Protein AF-A0A6J1RA19-F1 (afdb_monomer)

Secondary structure (DSSP, 8-state):
----S-HHHHHHHHHTTGGGGHHHHHHT-S--B--S-----GGGTTS-HHHHHHHTHHHHHHHTT---B-----SHHHHHHHHHTT--------GGG-B-TTS-BSS--

Organism: NCBI:txid300111

Solvent-accessible surface area (backbone atoms only — not comparable to full-atom values): 7008 Å² total; per-residue (Å²): 132,90,82,68,96,41,70,69,57,43,52,48,63,58,53,50,63,52,68,38,54,58,54,34,75,76,69,72,43,96,60,60,51,68,66,88,84,87,88,71,61,79,93,56,59,91,74,53,52,68,23,52,62,55,45,48,44,76,57,53,26,60,76,71,75,26,90,41,72,47,63,72,63,89,44,72,70,50,40,54,23,37,50,74,47,69,54,79,89,86,78,88,80,60,52,83,76,41,49,48,100,85,68,48,56,76,57,77,128

Mean predicted aligned error: 3.33 Å

Foldseek 3Di:
DDDDPDPLVVLCVVPFVVVFVVCCVVVVDPDAAEDDDQDDDPVPPPVLVSLVVVLCCVVVCVVVVHPHYTGRQPDPVNVVSCVSNVDDCPDDDDQQNQADPVSHGSDDD

InterPro domains:
  IPR016181 Acyl-CoA N-acyltransferase [SSF55729] (30-92)

Nearest PDB structures (foldseek):
  6v3t-assembly3_C  TM=8.420E-01  e=3.428E-03  Tribolium castaneum
  7ciu-assembly1_A  TM=8.653E-01  e=4.126E-02  Drosophila melanogaster
  7ciu-assembly2_B  TM=8.575E-01  e=5.362E-02  Drosophila melanogaster
  5gi5-assembly1_A  TM=7.282E-01  e=1.341E-01  Drosophila melanogaster
  5gi6-assembly1_A  TM=7.141E-01  e=1.256E-01  Drosophila melanogaster

Structure (mmCIF, N/CA/C/O backbone):
data_AF-A0A6J1RA19-F1
#
_entry.id   AF-A0A6J1RA19-F1
#
loop_
_atom_site.group_PDB
_atom_site.id
_atom_site.type_symbol
_atom_site.label_atom_id
_atom_site.label_alt_id
_atom_site.label_comp_id
_atom_site.label_asym_id
_atom_site.label_entity_id
_atom_site.label_seq_id
_atom_site.pdbx_PDB_ins_code
_atom_site.Cartn_x
_atom_site.Cartn_y
_atom_site.Cartn_z
_atom_site.occupancy
_atom_site.B_iso_or_equiv
_atom_site.auth_seq_id
_atom_site.auth_comp_id
_atom_site.auth_asym_id
_atom_site.auth_atom_id
_atom_site.pdbx_PDB_model_num
ATOM 1 N N . LEU A 1 1 ? 16.762 9.636 9.392 1.00 58.31 1 LEU A N 1
ATOM 2 C CA . LEU A 1 1 ? 16.502 9.374 7.957 1.00 58.31 1 LEU A CA 1
ATOM 3 C C . LEU A 1 1 ? 16.898 7.937 7.655 1.00 58.31 1 LEU A C 1
ATOM 5 O O . LEU A 1 1 ? 17.986 7.543 8.052 1.00 58.31 1 LEU A O 1
ATOM 9 N N . LEU A 1 2 ? 16.021 7.152 7.025 1.00 71.19 2 LEU A N 1
ATOM 10 C CA . LEU A 1 2 ? 16.355 5.796 6.578 1.00 71.19 2 LEU A CA 1
ATOM 11 C C . LEU A 1 2 ? 17.425 5.884 5.481 1.00 71.19 2 LEU A C 1
ATOM 13 O O . LEU A 1 2 ? 17.225 6.566 4.478 1.00 71.19 2 LEU A O 1
ATOM 17 N N . GLN A 1 3 ? 18.564 5.222 5.679 1.00 86.75 3 GLN A N 1
ATOM 18 C CA . GLN A 1 3 ? 19.630 5.157 4.681 1.00 86.75 3 GLN A CA 1
ATOM 19 C C . GLN A 1 3 ? 19.469 3.876 3.856 1.00 86.75 3 GLN A C 1
ATOM 21 O O . GLN A 1 3 ? 19.768 2.776 4.323 1.00 86.75 3 GLN A O 1
ATOM 26 N N . TYR A 1 4 ? 18.978 4.009 2.624 1.00 89.25 4 TYR A N 1
ATOM 27 C CA . TYR A 1 4 ? 18.853 2.885 1.698 1.00 89.25 4 TYR A CA 1
ATOM 28 C C . TYR A 1 4 ? 20.207 2.552 1.064 1.00 89.25 4 TYR A C 1
ATOM 30 O O . TYR A 1 4 ? 20.910 3.436 0.582 1.00 89.25 4 TYR A O 1
ATOM 38 N N . LYS A 1 5 ? 20.556 1.261 1.016 1.00 93.19 5 LYS A N 1
ATOM 39 C CA . LYS A 1 5 ? 21.769 0.773 0.329 1.00 93.19 5 LYS A CA 1
ATOM 40 C C . LYS A 1 5 ? 21.602 0.652 -1.191 1.00 93.19 5 LYS A C 1
ATOM 42 O O . LYS A 1 5 ? 22.588 0.541 -1.906 1.00 93.19 5 LYS A O 1
ATOM 47 N N . SER A 1 6 ? 20.361 0.619 -1.675 1.00 94.75 6 SER A N 1
ATOM 48 C CA . SER A 1 6 ? 20.025 0.435 -3.087 1.00 94.75 6 SER A CA 1
ATOM 49 C C . SER A 1 6 ? 19.228 1.626 -3.590 1.00 94.75 6 SER A C 1
ATOM 51 O O . SER A 1 6 ? 18.172 1.934 -3.035 1.00 94.75 6 SER A O 1
ATOM 53 N N . GLU A 1 7 ? 19.701 2.239 -4.675 1.00 92.19 7 GLU A N 1
ATOM 54 C CA . GLU A 1 7 ? 18.998 3.340 -5.339 1.00 92.19 7 GLU A CA 1
ATOM 55 C C . GLU A 1 7 ? 17.615 2.896 -5.835 1.00 92.19 7 GLU A C 1
ATOM 57 O O . GLU A 1 7 ? 16.636 3.611 -5.662 1.00 92.19 7 GLU A O 1
ATOM 62 N N . LYS A 1 8 ? 17.488 1.661 -6.344 1.00 91.75 8 LYS A N 1
ATOM 63 C CA . LYS A 1 8 ? 16.188 1.100 -6.754 1.00 91.75 8 LYS A CA 1
ATOM 64 C C . LYS A 1 8 ? 15.214 0.994 -5.581 1.00 91.75 8 LYS A C 1
ATOM 66 O O . LYS A 1 8 ? 14.034 1.304 -5.724 1.00 91.75 8 LYS A O 1
ATOM 71 N N . CYS A 1 9 ? 15.707 0.558 -4.421 1.00 92.88 9 CYS A N 1
ATOM 72 C CA . CYS A 1 9 ? 14.893 0.472 -3.211 1.00 92.88 9 CYS A CA 1
ATOM 73 C C . CYS A 1 9 ? 14.448 1.870 -2.774 1.00 92.88 9 CYS A C 1
ATOM 75 O O . CYS A 1 9 ? 13.257 2.095 -2.588 1.00 92.88 9 CYS A O 1
ATOM 77 N N . LYS A 1 10 ? 15.378 2.828 -2.723 1.00 94.06 10 LYS A N 1
ATOM 78 C CA . LYS A 1 10 ? 15.072 4.226 -2.416 1.00 94.06 10 LYS A CA 1
ATOM 79 C C . LYS A 1 10 ? 13.978 4.782 -3.335 1.00 94.06 10 LYS A C 1
ATOM 81 O O . LYS A 1 10 ? 12.939 5.194 -2.842 1.00 94.06 10 LYS A O 1
ATOM 86 N N . ILE A 1 11 ? 14.151 4.675 -4.654 1.00 94.25 11 ILE A N 1
ATOM 87 C CA . ILE A 1 11 ? 13.165 5.119 -5.654 1.00 94.25 11 ILE A CA 1
ATOM 88 C C . ILE A 1 11 ? 11.797 4.463 -5.424 1.00 94.25 11 ILE A C 1
ATOM 90 O O . ILE A 1 11 ? 10.769 5.135 -5.445 1.00 94.25 11 ILE A O 1
ATOM 94 N N . THR A 1 12 ? 11.769 3.153 -5.163 1.00 93.56 12 THR A N 1
ATOM 95 C CA . THR A 1 12 ? 10.517 2.424 -4.906 1.00 93.56 12 THR A CA 1
ATOM 96 C C . THR A 1 12 ? 9.787 2.977 -3.683 1.00 93.56 12 THR A C 1
ATOM 98 O O . THR A 1 12 ? 8.581 3.214 -3.737 1.00 93.56 12 THR A O 1
ATOM 101 N N . PHE A 1 13 ? 10.515 3.210 -2.590 1.00 92.12 13 PHE A N 1
ATOM 102 C CA . PHE A 1 13 ? 9.964 3.728 -1.337 1.00 92.12 13 PHE A CA 1
ATOM 103 C C . PHE A 1 13 ? 9.690 5.239 -1.352 1.00 92.12 13 PHE A C 1
ATOM 105 O O . PHE A 1 13 ? 8.893 5.710 -0.542 1.00 92.12 13 PHE A O 1
ATOM 112 N N . ASP A 1 14 ? 10.279 5.983 -2.285 1.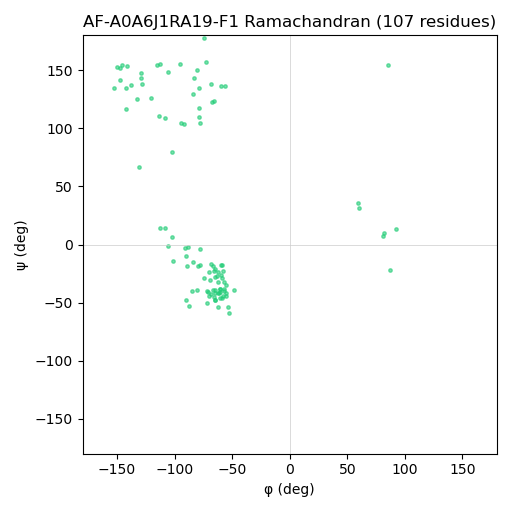00 92.94 14 ASP A N 1
ATOM 113 C CA . ASP A 1 14 ? 9.959 7.391 -2.515 1.00 92.94 14 ASP A CA 1
ATOM 114 C C . ASP A 1 14 ? 8.677 7.534 -3.352 1.00 92.94 14 ASP A C 1
ATOM 116 O O . ASP A 1 14 ? 7.847 8.399 -3.072 1.00 92.94 14 ASP A O 1
ATOM 120 N N . ILE A 1 15 ? 8.466 6.671 -4.353 1.00 93.81 15 ILE A N 1
ATOM 121 C CA . ILE A 1 15 ? 7.335 6.775 -5.290 1.00 93.81 15 ILE A CA 1
ATOM 122 C C . ILE A 1 15 ? 6.077 6.063 -4.775 1.00 93.81 15 ILE A C 1
ATOM 124 O O . ILE A 1 15 ? 5.001 6.655 -4.749 1.00 93.81 15 ILE A O 1
ATOM 128 N N . ILE A 1 16 ? 6.171 4.788 -4.389 1.00 93.44 16 ILE A N 1
ATOM 129 C CA . ILE A 1 16 ? 4.973 3.966 -4.138 1.00 93.44 16 ILE A CA 1
ATOM 130 C C . ILE A 1 16 ? 4.250 4.378 -2.839 1.00 93.44 16 ILE A C 1
ATOM 132 O O . ILE A 1 16 ? 3.050 4.646 -2.891 1.00 93.44 16 ILE A O 1
ATOM 136 N N . PRO A 1 17 ? 4.929 4.507 -1.681 1.00 91.81 17 PRO A N 1
ATOM 137 C CA . PRO A 1 17 ? 4.292 4.952 -0.441 1.00 91.81 17 PRO A CA 1
ATOM 138 C C . PRO A 1 17 ? 3.896 6.434 -0.444 1.00 91.81 17 PRO A C 1
ATOM 140 O O . PRO A 1 17 ? 3.033 6.839 0.329 1.00 91.81 17 PRO A O 1
ATOM 143 N N . SER A 1 18 ? 4.522 7.289 -1.262 1.00 92.00 18 SER A N 1
ATOM 144 C CA . SER A 1 18 ? 4.124 8.703 -1.306 1.00 92.00 18 SER A CA 1
ATOM 145 C C . SER A 1 18 ? 2.740 8.885 -1.925 1.00 92.00 18 SER A C 1
ATOM 147 O O . SER A 1 18 ? 1.995 9.751 -1.468 1.00 92.00 18 SER A O 1
ATOM 149 N N . ALA A 1 19 ? 2.347 8.014 -2.862 1.00 91.44 19 ALA A N 1
ATOM 150 C CA . ALA A 1 19 ? 1.024 8.027 -3.482 1.00 91.44 19 ALA A CA 1
ATOM 151 C C . ALA A 1 19 ? -0.130 7.857 -2.475 1.00 91.44 19 ALA A C 1
ATOM 153 O O . ALA A 1 19 ? -1.230 8.348 -2.718 1.00 91.44 19 ALA A O 1
ATOM 154 N N . THR A 1 20 ? 0.102 7.209 -1.327 1.00 94.62 20 THR A N 1
ATOM 155 C CA . THR A 1 20 ? -0.946 6.989 -0.316 1.00 94.62 20 THR A CA 1
ATOM 156 C C . THR A 1 20 ? -1.134 8.170 0.631 1.00 94.62 20 THR A C 1
ATOM 158 O O . THR A 1 20 ? -2.163 8.241 1.296 1.00 94.62 20 THR A O 1
ATOM 161 N N . LYS A 1 21 ? -0.192 9.125 0.687 1.00 93.69 21 LYS A N 1
ATOM 162 C CA . LYS A 1 21 ? -0.235 10.264 1.625 1.00 93.69 21 LYS A CA 1
ATOM 163 C C . LYS A 1 21 ? -1.406 11.220 1.389 1.00 93.69 21 LYS A C 1
ATOM 165 O O . LYS A 1 21 ? -1.813 11.898 2.324 1.00 93.69 21 LYS A O 1
ATOM 170 N N . ALA A 1 22 ? -1.993 11.234 0.194 1.00 91.44 22 ALA A N 1
ATOM 171 C CA . ALA A 1 22 ? -3.179 12.043 -0.100 1.00 91.44 22 ALA A CA 1
ATOM 172 C C . ALA A 1 22 ? -4.397 11.705 0.790 1.00 91.44 22 ALA A C 1
ATOM 174 O O . ALA A 1 22 ? -5.316 12.510 0.927 1.00 91.44 22 ALA A O 1
ATOM 175 N N . VAL A 1 23 ? -4.383 10.536 1.444 1.00 94.75 23 VAL A N 1
ATOM 176 C CA . VAL A 1 23 ? -5.374 10.127 2.450 1.00 94.75 23 VAL A CA 1
ATOM 177 C C . VAL A 1 23 ? -5.477 11.111 3.624 1.00 94.75 23 VAL A C 1
ATOM 179 O O . VAL A 1 23 ? -6.569 11.287 4.158 1.00 94.75 23 VAL A O 1
ATOM 182 N N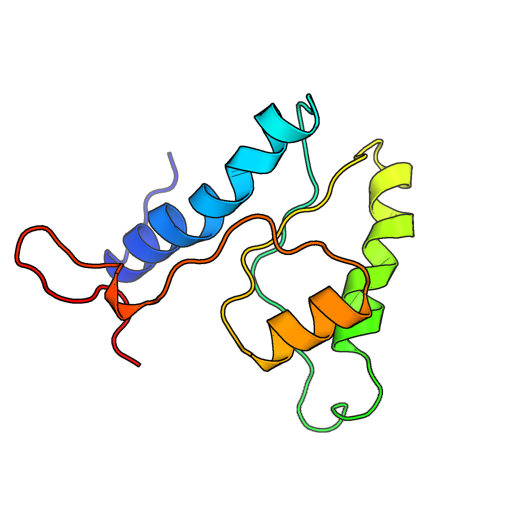 . TYR A 1 24 ? -4.371 11.772 4.000 1.00 96.06 24 TYR A N 1
ATOM 183 C CA . TYR A 1 24 ? -4.344 12.745 5.093 1.00 96.06 24 TYR A CA 1
ATOM 184 C C . TYR A 1 24 ? -5.263 13.930 4.794 1.00 96.06 24 TYR A C 1
ATOM 186 O O . TYR A 1 24 ? -6.162 14.229 5.573 1.00 96.06 24 TYR A O 1
ATOM 194 N N . GLU A 1 25 ? -5.080 14.561 3.633 1.00 95.31 25 GLU A N 1
ATOM 195 C CA . GL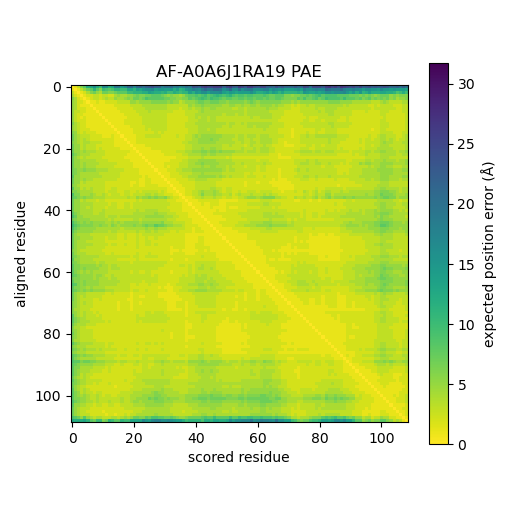U A 1 25 ? -5.879 15.714 3.209 1.00 95.31 25 GLU A CA 1
ATOM 196 C C . GLU A 1 25 ? -7.325 15.318 2.905 1.00 95.31 25 GLU A C 1
ATOM 198 O O . GLU A 1 25 ? -8.251 16.011 3.318 1.00 95.31 25 GLU A O 1
ATOM 203 N N . ARG A 1 26 ? -7.537 14.181 2.226 1.00 92.06 26 ARG A N 1
ATOM 204 C CA . ARG A 1 26 ? -8.883 13.751 1.824 1.00 92.06 26 ARG A CA 1
ATOM 205 C C . ARG A 1 26 ? -9.807 13.485 3.008 1.00 92.06 26 ARG A C 1
ATOM 207 O O . ARG A 1 26 ? -10.979 13.843 2.941 1.00 92.06 26 ARG A O 1
ATOM 214 N N . TYR A 1 27 ? -9.298 12.837 4.052 1.00 94.38 27 TYR A N 1
ATOM 215 C CA . TYR A 1 27 ? -10.112 12.438 5.201 1.00 94.38 27 TYR A CA 1
ATOM 216 C C . TYR A 1 27 ? -9.876 13.287 6.451 1.00 94.38 27 TYR A C 1
ATOM 218 O O . TYR A 1 27 ? -10.521 13.043 7.467 1.00 94.38 27 TYR A O 1
ATOM 226 N N . GLY A 1 28 ? -8.968 14.267 6.401 1.00 96.19 28 GLY A N 1
ATOM 227 C CA . GLY A 1 28 ? -8.624 15.090 7.562 1.00 96.19 28 GLY A CA 1
ATOM 228 C C . GLY A 1 28 ? -8.072 14.269 8.730 1.00 96.19 28 GLY A C 1
ATOM 229 O O . GLY A 1 28 ? -8.319 14.602 9.886 1.00 96.19 28 GLY A O 1
ATOM 230 N N . VAL A 1 29 ? -7.377 13.168 8.434 1.00 96.38 29 VAL A N 1
ATOM 231 C CA . VAL A 1 29 ? -6.777 12.283 9.442 1.00 96.38 29 VAL A CA 1
ATOM 232 C C . VAL A 1 29 ? -5.314 12.649 9.668 1.00 96.38 29 VAL A C 1
ATOM 234 O O . VAL A 1 29 ? -4.658 13.189 8.784 1.00 96.38 29 VAL A O 1
ATOM 237 N N . ASP A 1 30 ? -4.781 12.317 10.838 1.00 96.25 30 ASP A N 1
ATOM 238 C CA . ASP A 1 30 ? -3.367 12.490 11.202 1.00 96.25 30 ASP A CA 1
ATOM 239 C C . ASP A 1 30 ? -2.563 11.179 11.107 1.00 96.25 30 ASP A C 1
ATOM 241 O O . ASP A 1 30 ? -1.330 11.179 11.073 1.00 96.25 30 ASP A O 1
ATOM 245 N N . LYS A 1 31 ? -3.261 10.043 11.005 1.00 95.44 31 LYS A N 1
ATOM 246 C CA . LYS A 1 31 ? -2.709 8.700 10.811 1.00 95.44 31 LYS A CA 1
ATOM 247 C C . LYS A 1 31 ? -3.660 7.835 9.986 1.00 95.44 31 LYS A C 1
ATOM 249 O O . LYS A 1 31 ? -4.875 7.998 10.023 1.00 95.44 31 LYS A O 1
ATOM 254 N N . TYR A 1 32 ? -3.097 6.870 9.270 1.00 96.69 32 TYR A N 1
ATOM 255 C CA . TYR A 1 32 ? -3.851 5.872 8.518 1.00 96.69 32 TYR A CA 1
ATOM 256 C C . TYR A 1 32 ? -3.104 4.539 8.528 1.00 96.69 32 TYR A C 1
ATOM 258 O O . TYR A 1 32 ? -1.880 4.495 8.671 1.00 96.69 32 TYR A O 1
ATOM 266 N N . LEU A 1 33 ? -3.837 3.441 8.370 1.00 96.44 33 LEU A N 1
ATOM 267 C CA . LEU A 1 33 ? -3.259 2.111 8.271 1.00 96.44 33 LEU A CA 1
ATOM 268 C C . LEU A 1 33 ? -2.714 1.898 6.856 1.00 96.44 33 LEU A C 1
ATOM 270 O O . LEU A 1 33 ? -3.469 1.886 5.878 1.00 96.44 33 LEU A O 1
ATOM 274 N N . TYR A 1 34 ? -1.406 1.695 6.769 1.00 94.50 34 TYR A N 1
ATOM 275 C CA . TYR A 1 34 ? -0.669 1.424 5.540 1.00 94.50 34 TYR A CA 1
ATOM 276 C C . TYR A 1 34 ? -0.071 0.013 5.574 1.00 94.50 34 TYR A C 1
ATOM 278 O O . TYR A 1 34 ? 0.201 -0.526 6.646 1.00 94.50 34 TYR A O 1
ATOM 286 N N . ALA A 1 35 ? 0.162 -0.580 4.404 1.00 93.19 35 ALA A N 1
ATOM 287 C CA . ALA A 1 35 ? 0.879 -1.843 4.287 1.00 93.19 35 ALA A CA 1
ATOM 288 C C . ALA A 1 35 ? 1.805 -1.849 3.074 1.00 93.19 35 ALA A C 1
ATOM 290 O O . ALA A 1 35 ? 1.545 -1.188 2.069 1.00 93.19 35 ALA A O 1
ATOM 291 N N . ILE A 1 36 ? 2.856 -2.661 3.163 1.00 91.50 36 ILE A N 1
ATOM 292 C CA . ILE A 1 36 ? 3.780 -2.933 2.066 1.00 91.50 36 ILE A CA 1
ATOM 293 C C . ILE A 1 36 ? 3.619 -4.396 1.683 1.00 91.50 36 ILE A C 1
ATOM 295 O O . ILE A 1 36 ? 4.010 -5.288 2.432 1.00 91.50 36 ILE A O 1
ATOM 2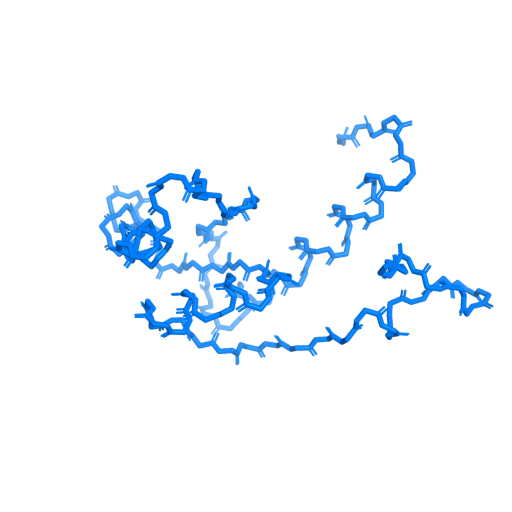99 N N . GLY A 1 37 ? 3.051 -4.621 0.502 1.00 91.31 37 GLY A N 1
ATOM 300 C CA . GLY A 1 37 ? 2.798 -5.956 -0.020 1.00 91.31 37 GLY A CA 1
ATOM 301 C C . GLY A 1 37 ? 1.481 -6.572 0.455 1.00 91.31 37 GLY A C 1
ATOM 302 O O . GLY A 1 37 ? 0.923 -6.242 1.500 1.00 91.31 37 GLY A O 1
ATOM 303 N N . LEU A 1 38 ? 0.990 -7.489 -0.372 1.00 95.56 38 LEU A N 1
ATOM 304 C CA . LEU A 1 38 ? -0.114 -8.397 -0.096 1.00 95.56 38 LEU A CA 1
ATOM 305 C C . LEU A 1 38 ? 0.275 -9.719 -0.747 1.00 95.56 38 LEU A C 1
ATOM 307 O O . LEU A 1 38 ? 0.454 -9.773 -1.964 1.00 95.56 38 LEU A O 1
ATOM 311 N N . SER A 1 39 ? 0.451 -10.757 0.060 1.00 95.19 39 SER A N 1
ATOM 312 C CA . SER A 1 39 ? 0.917 -12.054 -0.415 1.00 95.19 39 SER A CA 1
ATOM 313 C C . SER A 1 39 ? -0.018 -13.150 0.058 1.00 95.19 39 SER A C 1
ATOM 315 O O . SER A 1 39 ? -0.464 -13.148 1.203 1.00 95.19 39 SER A O 1
ATOM 317 N N . VAL A 1 40 ? -0.300 -14.077 -0.848 1.00 96.25 40 VAL A N 1
ATOM 318 C CA . VAL A 1 40 ? -0.994 -15.329 -0.573 1.00 96.25 40 VAL A CA 1
ATOM 319 C C . VAL A 1 40 ? -0.176 -16.415 -1.244 1.00 96.25 40 VAL A C 1
ATOM 321 O O . VAL A 1 40 ? 0.126 -16.325 -2.445 1.00 96.25 40 VAL A O 1
ATOM 324 N N . ASP A 1 41 ? 0.195 -17.407 -0.447 1.00 96.69 41 ASP A N 1
ATOM 325 C CA . ASP A 1 41 ? 0.905 -18.582 -0.923 1.00 96.69 41 ASP A CA 1
ATOM 326 C C . ASP A 1 41 ? 0.098 -19.261 -2.056 1.00 96.69 41 ASP A C 1
ATOM 328 O O . ASP A 1 41 ? -1.135 -19.320 -1.969 1.00 96.69 41 ASP A O 1
ATOM 332 N N . PRO A 1 42 ? 0.749 -19.683 -3.162 1.00 96.19 42 PRO A N 1
ATOM 333 C CA . PRO A 1 42 ? 0.078 -20.296 -4.304 1.00 96.19 42 PRO A CA 1
ATOM 334 C C . PRO A 1 42 ? -0.910 -21.411 -3.959 1.00 96.19 42 PRO A C 1
ATOM 336 O O . PRO A 1 42 ? -1.987 -21.429 -4.559 1.00 96.19 42 PRO A O 1
ATOM 3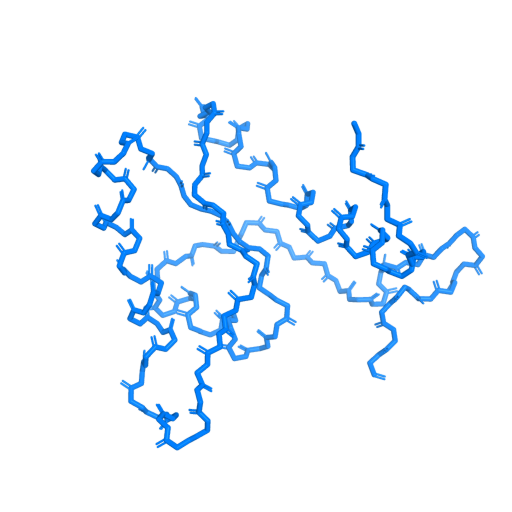39 N N . ASP A 1 43 ? -0.592 -22.258 -2.978 1.00 98.00 43 ASP A N 1
ATOM 340 C CA . ASP A 1 43 ? -1.415 -23.410 -2.585 1.00 98.00 43 ASP A CA 1
ATOM 341 C C . ASP A 1 43 ? -2.742 -22.986 -1.934 1.00 98.00 43 ASP A C 1
ATOM 343 O O . ASP A 1 43 ? -3.702 -23.754 -1.870 1.00 98.00 43 ASP A O 1
ATOM 347 N N . TYR A 1 44 ? -2.827 -21.725 -1.502 1.00 96.69 44 TYR A N 1
ATOM 348 C CA . TYR A 1 44 ? -3.999 -21.136 -0.857 1.00 96.69 44 TYR A CA 1
ATOM 349 C C . TYR A 1 44 ? -4.674 -20.050 -1.709 1.00 96.69 44 TYR A C 1
ATOM 351 O O . TYR A 1 44 ? -5.511 -19.276 -1.226 1.00 96.69 44 TYR A O 1
ATOM 359 N N . ARG A 1 45 ? -4.337 -19.957 -2.998 1.00 92.69 45 ARG A N 1
ATOM 360 C CA . ARG A 1 45 ? -5.063 -19.085 -3.931 1.00 92.69 45 ARG A CA 1
ATOM 361 C C . ARG A 1 45 ? -6.441 -19.672 -4.244 1.00 92.69 45 ARG A C 1
ATOM 363 O O . ARG A 1 45 ? -6.689 -20.858 -4.091 1.00 92.69 45 ARG A O 1
ATOM 370 N N . GLY A 1 46 ? -7.369 -18.815 -4.667 1.00 92.88 46 GLY A N 1
ATOM 371 C CA . GLY A 1 46 ? -8.756 -19.208 -4.955 1.00 92.88 46 GLY A CA 1
ATOM 372 C C . GLY A 1 46 ? -9.693 -19.177 -3.742 1.00 92.88 46 GLY A C 1
ATOM 373 O O . GLY A 1 46 ? -10.884 -18.956 -3.923 1.00 92.88 46 GLY A O 1
ATOM 374 N N . TYR A 1 47 ? -9.170 -19.245 -2.513 1.00 96.50 47 TYR A N 1
ATOM 375 C CA . TYR A 1 47 ? -9.980 -19.153 -1.286 1.00 96.50 47 TYR A CA 1
ATOM 376 C C . TYR A 1 47 ? -10.420 -17.730 -0.907 1.00 96.50 47 TYR A C 1
ATOM 378 O O . TYR A 1 47 ? -11.136 -17.546 0.068 1.00 96.50 47 TYR A O 1
ATOM 386 N N . GLY A 1 48 ? -9.996 -16.700 -1.645 1.00 96.25 48 GLY A N 1
ATOM 387 C CA . GLY A 1 48 ? -10.352 -15.307 -1.339 1.00 96.25 48 GLY A CA 1
ATOM 388 C C . GLY A 1 48 ? -9.511 -14.642 -0.240 1.00 96.25 48 GLY A C 1
ATOM 389 O O . GLY A 1 48 ? -9.779 -13.491 0.098 1.00 96.25 48 GLY A O 1
ATOM 390 N N . LEU A 1 49 ? -8.443 -15.293 0.238 1.00 97.69 49 LEU A N 1
ATOM 391 C CA . LEU A 1 49 ? -7.631 -14.822 1.372 1.00 97.69 49 LEU A CA 1
ATOM 392 C C . LEU A 1 49 ? -7.063 -13.408 1.203 1.00 97.69 49 LEU A C 1
ATOM 394 O O . LEU A 1 49 ? -6.997 -12.659 2.169 1.00 97.69 49 LEU A O 1
ATOM 398 N N . GLY A 1 50 ? -6.688 -13.002 -0.015 1.00 97.31 50 GLY A N 1
ATOM 399 C CA . GLY A 1 50 ? -6.181 -11.646 -0.260 1.00 97.31 50 GLY A CA 1
ATOM 400 C C . GLY A 1 50 ? -7.205 -10.559 0.087 1.00 97.31 50 GLY A C 1
ATOM 401 O O . GLY A 1 50 ? -6.847 -9.536 0.662 1.00 97.31 50 GLY A O 1
ATOM 402 N N . LYS A 1 51 ? -8.487 -10.803 -0.207 1.00 98.25 51 LYS A N 1
ATOM 403 C CA . LYS A 1 51 ? -9.599 -9.925 0.178 1.00 98.25 51 LYS A CA 1
ATOM 404 C C . LYS A 1 51 ? -9.832 -9.982 1.686 1.00 98.25 51 LYS A C 1
ATOM 406 O O . LYS A 1 51 ? -10.004 -8.939 2.307 1.00 98.25 51 LYS A O 1
ATOM 411 N N . ASP A 1 52 ? -9.822 -11.175 2.272 1.00 97.88 52 ASP A N 1
ATOM 412 C CA . ASP A 1 52 ? -10.118 -11.343 3.697 1.00 97.88 52 ASP A CA 1
ATOM 413 C C . ASP A 1 52 ? -9.042 -10.693 4.580 1.00 97.88 52 ASP A C 1
ATOM 415 O O . ASP A 1 52 ? -9.379 -9.987 5.528 1.00 97.88 52 ASP A O 1
ATOM 419 N N . ILE A 1 53 ? -7.762 -10.791 4.198 1.00 97.38 53 ILE A N 1
ATOM 420 C CA . ILE A 1 53 ? -6.653 -10.054 4.830 1.00 97.38 53 ILE A CA 1
ATOM 421 C C . ILE A 1 53 ? -6.916 -8.541 4.828 1.00 97.38 53 ILE A C 1
ATOM 423 O O . ILE A 1 53 ? -6.639 -7.859 5.815 1.00 97.38 53 ILE A O 1
ATOM 427 N N . LEU A 1 54 ? -7.445 -7.996 3.729 1.00 98.12 54 LEU A N 1
ATOM 428 C CA . LEU A 1 54 ? -7.760 -6.570 3.639 1.00 98.12 54 LEU A CA 1
ATOM 429 C C . LEU A 1 54 ? -8.974 -6.194 4.495 1.00 98.12 54 LEU A C 1
ATOM 431 O O . LEU A 1 54 ? -8.923 -5.169 5.166 1.00 98.12 54 LEU A O 1
ATOM 435 N N . LYS A 1 55 ? -10.016 -7.030 4.541 1.00 97.81 55 LYS A N 1
ATOM 436 C CA . LYS A 1 55 ? -11.210 -6.796 5.372 1.00 97.81 55 LYS A CA 1
ATOM 437 C C . LYS A 1 55 ? -10.926 -6.808 6.870 1.00 97.81 55 LYS A C 1
ATOM 439 O O . LYS A 1 55 ? -11.591 -6.110 7.625 1.00 97.81 55 LYS A O 1
ATOM 444 N N . ILE A 1 56 ? -9.906 -7.540 7.319 1.00 97.06 56 ILE A N 1
ATOM 445 C CA . ILE A 1 56 ? -9.481 -7.515 8.729 1.00 97.06 56 ILE A CA 1
ATOM 446 C C . ILE A 1 56 ? -9.113 -6.087 9.183 1.00 97.06 56 ILE A C 1
ATOM 448 O O . ILE A 1 56 ? -9.197 -5.771 10.371 1.00 97.06 56 ILE A O 1
ATOM 452 N N . ARG A 1 57 ? -8.759 -5.186 8.260 1.00 97.12 57 ARG A N 1
ATOM 453 C CA . ARG A 1 57 ? -8.457 -3.785 8.583 1.00 97.12 57 ARG A CA 1
ATOM 454 C C . ARG A 1 57 ? -9.652 -3.020 9.151 1.00 97.12 57 ARG A C 1
ATOM 456 O O . ARG A 1 57 ? -9.417 -2.133 9.966 1.00 97.12 57 ARG A O 1
ATOM 463 N N . ASP A 1 58 ? -10.882 -3.408 8.817 1.00 95.62 58 ASP A N 1
ATOM 464 C CA . ASP A 1 58 ? -12.102 -2.820 9.392 1.00 95.62 58 ASP A CA 1
ATOM 465 C C . ASP A 1 58 ? -12.235 -3.125 10.889 1.00 95.62 58 ASP A C 1
ATOM 467 O O . ASP A 1 58 ? -12.890 -2.393 11.624 1.00 95.6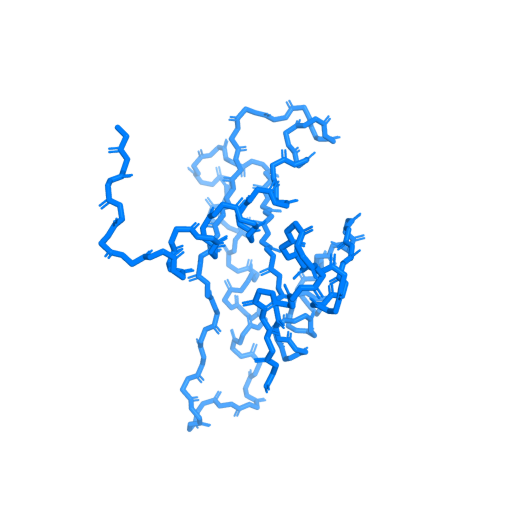2 58 ASP A O 1
ATOM 471 N N . LEU A 1 59 ? -11.576 -4.190 11.359 1.00 96.00 59 LEU A N 1
ATOM 472 C CA . LEU A 1 59 ? -11.482 -4.529 12.776 1.00 96.00 59 LEU A CA 1
ATOM 473 C C . LEU A 1 59 ? -10.249 -3.879 13.413 1.00 96.00 59 LEU A C 1
ATOM 475 O O . LEU A 1 59 ? 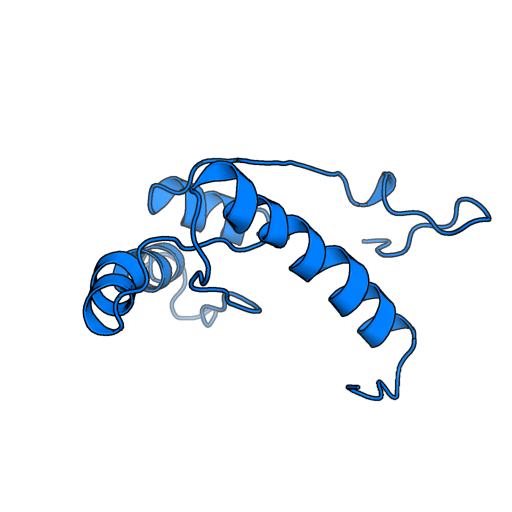-10.346 -3.259 14.470 1.00 96.00 59 LEU A O 1
ATOM 479 N N . ILE A 1 60 ? -9.079 -4.000 12.771 1.00 96.06 60 ILE A N 1
ATOM 480 C CA . ILE A 1 60 ? -7.807 -3.509 13.325 1.00 96.06 60 ILE A CA 1
ATOM 481 C C . ILE A 1 60 ? -7.791 -1.986 13.446 1.00 96.06 60 ILE A C 1
ATOM 483 O O . ILE A 1 60 ? -7.378 -1.474 14.482 1.00 96.06 60 ILE A O 1
ATOM 487 N N . GLY A 1 61 ? -8.230 -1.257 12.419 1.00 96.12 61 GLY A N 1
ATOM 488 C CA . GLY A 1 61 ? -8.199 0.206 12.413 1.00 96.12 61 GLY A CA 1
ATOM 489 C C . GLY A 1 61 ? -8.868 0.805 13.655 1.00 96.12 61 GLY A C 1
ATOM 490 O O . GLY A 1 61 ? -8.182 1.457 14.452 1.00 96.12 61 GLY A O 1
ATOM 491 N N . PRO A 1 62 ? -10.162 0.518 13.897 1.00 95.31 62 PRO A N 1
ATOM 492 C CA . PRO A 1 62 ? -10.880 1.015 15.067 1.00 95.31 62 PRO A CA 1
ATOM 493 C C . PRO A 1 62 ? -10.238 0.640 16.408 1.00 95.31 62 PRO A C 1
ATOM 495 O O . PRO A 1 62 ? -10.176 1.491 17.293 1.00 95.31 62 PRO A O 1
ATOM 498 N N . MET A 1 63 ? -9.688 -0.576 16.553 1.00 96.81 63 MET A N 1
ATOM 499 C CA . MET A 1 63 ? -9.018 -1.004 17.795 1.00 96.81 63 MET A CA 1
ATOM 500 C C . MET A 1 63 ? -7.831 -0.111 18.186 1.00 96.81 63 MET A C 1
ATOM 502 O O . MET A 1 63 ? -7.543 0.038 19.371 1.00 96.81 63 MET A O 1
ATOM 506 N N . TYR A 1 64 ? -7.165 0.515 17.212 1.00 95.75 64 TYR A N 1
ATOM 507 C CA . TYR A 1 64 ? -6.040 1.431 17.440 1.00 95.75 64 TYR A CA 1
ATOM 508 C C . TYR A 1 64 ? -6.401 2.905 17.180 1.00 95.75 64 TYR A C 1
ATOM 510 O O . TYR A 1 64 ? -5.519 3.767 17.051 1.00 95.75 64 TYR A O 1
ATOM 518 N N . GLY A 1 65 ? -7.700 3.211 17.084 1.00 96.12 65 GLY A N 1
ATOM 519 C CA . GLY A 1 65 ? -8.206 4.549 16.787 1.00 96.12 65 GLY A CA 1
ATOM 520 C C . GLY A 1 65 ? -7.712 5.083 15.441 1.00 96.12 65 GLY A C 1
ATOM 521 O O . GLY A 1 65 ? -7.370 6.257 15.345 1.00 96.12 65 GLY A O 1
ATOM 522 N N . VAL A 1 66 ? -7.574 4.216 14.436 1.00 97.44 66 VAL A N 1
ATOM 523 C CA . VAL A 1 66 ? -7.171 4.544 13.063 1.00 97.44 66 VAL A CA 1
ATOM 524 C C . VAL A 1 66 ? -8.394 4.397 12.161 1.00 97.44 66 VAL A C 1
ATOM 526 O O . VAL A 1 66 ? -8.853 3.288 11.907 1.00 97.44 66 VAL A O 1
ATOM 529 N N . SER A 1 67 ? -8.929 5.518 11.683 1.00 95.25 67 SER A N 1
ATOM 530 C CA . SER A 1 67 ? -10.195 5.566 10.938 1.00 95.25 67 SER A CA 1
ATOM 531 C C . SER A 1 67 ? -10.052 5.403 9.423 1.00 95.25 67 SER A C 1
ATOM 533 O O . SER A 1 67 ? -11.056 5.237 8.739 1.00 95.25 67 SER A O 1
ATOM 535 N N . ALA A 1 68 ? -8.829 5.443 8.888 1.00 96.19 68 ALA A N 1
ATOM 536 C CA . ALA A 1 68 ? -8.565 5.337 7.456 1.00 96.19 68 ALA A CA 1
ATOM 537 C C . ALA A 1 68 ? -7.498 4.280 7.153 1.00 96.19 68 ALA A C 1
ATOM 539 O O . ALA A 1 68 ? -6.538 4.106 7.906 1.00 96.19 68 ALA A O 1
ATOM 540 N N . THR A 1 69 ? -7.618 3.614 6.004 1.00 96.69 69 THR A N 1
ATOM 541 C CA . THR A 1 69 ? -6.559 2.777 5.431 1.00 96.69 69 THR A CA 1
ATOM 542 C C . THR A 1 69 ? -6.323 3.157 3.976 1.00 96.69 69 THR A C 1
ATOM 544 O O . THR A 1 69 ? -7.251 3.504 3.253 1.00 96.69 69 THR A O 1
ATOM 547 N N . SER A 1 70 ? -5.065 3.118 3.546 1.00 96.50 70 SER A N 1
ATOM 548 C CA . SER A 1 70 ? -4.683 3.377 2.160 1.00 96.50 70 SER A CA 1
ATOM 549 C C . SER A 1 70 ? -3.468 2.532 1.805 1.00 96.50 70 SER A C 1
ATOM 551 O O . SER A 1 70 ? -2.595 2.275 2.636 1.00 96.50 70 SER A O 1
ATOM 553 N N . THR A 1 71 ? -3.424 2.011 0.585 1.00 96.56 71 THR A N 1
ATOM 554 C CA . THR A 1 71 ? -2.330 1.171 0.088 1.00 96.56 71 THR A CA 1
ATOM 555 C C . THR A 1 71 ? -2.247 1.332 -1.423 1.00 96.56 71 THR A C 1
ATOM 557 O O . THR A 1 71 ? -3.264 1.290 -2.108 1.00 96.56 71 THR A O 1
ATOM 560 N N . ALA A 1 72 ? -1.037 1.503 -1.952 1.00 96.38 72 ALA A N 1
ATOM 561 C CA . ALA A 1 72 ? -0.809 1.480 -3.388 1.00 96.38 72 ALA A CA 1
ATOM 562 C C . ALA A 1 72 ? -0.786 0.021 -3.873 1.00 96.38 72 ALA A C 1
ATOM 564 O O . ALA A 1 72 ? 0.141 -0.733 -3.572 1.00 96.38 72 ALA A O 1
ATOM 565 N N . PHE A 1 73 ? -1.817 -0.395 -4.609 1.00 96.69 73 PHE A N 1
ATOM 566 C CA . PHE A 1 73 ? -1.935 -1.756 -5.134 1.00 96.69 73 PHE A CA 1
ATOM 567 C C . PHE A 1 73 ? -1.321 -1.851 -6.538 1.00 96.69 73 PHE A C 1
ATOM 569 O O . PHE A 1 73 ? -1.911 -1.414 -7.525 1.00 96.69 73 PHE A O 1
ATOM 576 N N . THR A 1 74 ? -0.124 -2.431 -6.633 1.00 95.38 74 THR A N 1
ATOM 577 C CA . THR A 1 74 ? 0.692 -2.443 -7.863 1.00 95.38 74 THR A CA 1
ATOM 578 C C . THR A 1 74 ? 0.434 -3.624 -8.798 1.00 95.38 74 THR A C 1
ATOM 580 O O . THR A 1 74 ? 0.778 -3.546 -9.973 1.00 95.38 74 THR A O 1
ATOM 583 N N . SER A 1 75 ? -0.177 -4.711 -8.315 1.00 94.56 75 SER A N 1
ATOM 584 C CA . SER A 1 75 ? -0.551 -5.862 -9.146 1.00 94.56 75 SER A CA 1
ATOM 585 C C . SER A 1 75 ? -2.056 -5.906 -9.399 1.00 94.56 75 SER A C 1
ATOM 587 O O . SER A 1 75 ? -2.856 -5.552 -8.531 1.00 94.56 75 SER A O 1
ATOM 589 N N . ILE A 1 76 ? -2.455 -6.427 -10.563 1.00 94.69 76 ILE A N 1
ATOM 590 C CA . ILE A 1 76 ? -3.871 -6.597 -10.933 1.00 94.69 76 ILE A CA 1
ATOM 591 C C . ILE A 1 76 ? -4.609 -7.461 -9.896 1.00 94.69 76 ILE A C 1
ATOM 593 O O . ILE A 1 76 ? -5.744 -7.170 -9.524 1.00 94.69 76 ILE A O 1
ATOM 597 N N . MET A 1 77 ? -3.969 -8.519 -9.390 1.00 94.88 77 MET A N 1
ATOM 598 C CA . MET A 1 77 ? -4.555 -9.404 -8.378 1.00 94.88 77 MET A CA 1
ATOM 599 C C . MET A 1 77 ? -4.803 -8.672 -7.053 1.00 94.88 77 MET A C 1
ATOM 601 O O . MET A 1 77 ? -5.844 -8.876 -6.421 1.00 94.88 77 MET A O 1
ATOM 605 N N . ALA A 1 78 ? -3.881 -7.796 -6.645 1.00 96.56 78 ALA A N 1
ATOM 606 C CA . ALA A 1 78 ? -4.041 -6.996 -5.438 1.00 96.56 78 ALA A CA 1
ATOM 607 C C . ALA A 1 78 ? -5.124 -5.919 -5.617 1.00 96.56 78 ALA A C 1
ATOM 609 O O . ALA A 1 78 ? -5.959 -5.762 -4.732 1.00 96.56 78 ALA A O 1
ATOM 610 N N . GLN A 1 79 ? -5.187 -5.265 -6.783 1.00 97.19 79 GLN A N 1
ATOM 611 C CA . GLN A 1 79 ? -6.248 -4.306 -7.127 1.00 97.19 79 GLN A CA 1
ATOM 612 C C . GLN A 1 79 ? -7.638 -4.955 -7.074 1.00 97.19 79 GLN A C 1
ATOM 614 O O . GLN A 1 79 ? -8.544 -4.427 -6.434 1.00 97.19 79 GLN A O 1
ATOM 619 N N . LYS A 1 80 ? -7.801 -6.151 -7.662 1.00 96.75 80 LYS A N 1
ATOM 620 C CA . LYS A 1 80 ? -9.057 -6.920 -7.580 1.00 96.75 80 LYS A CA 1
ATOM 621 C C . LYS A 1 80 ? -9.423 -7.287 -6.142 1.00 96.75 80 LYS A C 1
ATOM 623 O O . LYS A 1 80 ? -10.590 -7.203 -5.768 1.00 96.75 80 LYS A O 1
ATOM 628 N N . SER A 1 81 ? -8.437 -7.686 -5.336 1.00 97.56 81 SER A N 1
ATOM 629 C CA . SER A 1 81 ? -8.661 -8.020 -3.923 1.00 97.56 81 SER A CA 1
ATOM 630 C C . SER A 1 81 ? -9.110 -6.796 -3.122 1.00 97.56 81 SER A C 1
ATOM 632 O O . SER A 1 81 ? -10.037 -6.907 -2.326 1.00 97.56 81 SER A O 1
ATOM 634 N N . ALA A 1 82 ? -8.501 -5.633 -3.370 1.00 97.69 82 ALA A N 1
ATOM 635 C CA . ALA A 1 82 ? -8.856 -4.369 -2.735 1.00 97.69 82 ALA A CA 1
ATOM 636 C C . ALA A 1 82 ? -10.267 -3.907 -3.110 1.00 97.69 82 ALA A C 1
ATOM 638 O O . ALA A 1 82 ? -11.071 -3.631 -2.222 1.00 97.69 82 ALA A O 1
ATOM 639 N N . ALA A 1 83 ? -10.604 -3.923 -4.402 1.00 97.75 83 ALA A N 1
ATOM 640 C CA . ALA A 1 83 ? -11.952 -3.604 -4.866 1.00 97.75 83 ALA A CA 1
ATOM 641 C C . ALA A 1 83 ? -12.999 -4.539 -4.230 1.00 97.75 83 ALA A C 1
ATOM 643 O O . ALA A 1 83 ? -14.012 -4.085 -3.707 1.00 97.75 83 ALA A O 1
ATOM 644 N N . GLY A 1 84 ? -12.721 -5.848 -4.176 1.00 97.50 84 GLY A N 1
ATOM 645 C CA . GLY A 1 84 ? -13.590 -6.823 -3.505 1.00 97.50 84 GLY A CA 1
ATOM 646 C C . GLY A 1 84 ? -13.673 -6.666 -1.979 1.00 97.50 84 GLY A C 1
ATOM 647 O O . GLY A 1 84 ? -14.595 -7.200 -1.356 1.00 97.50 84 GLY A O 1
ATOM 648 N N . ALA A 1 85 ? -12.721 -5.960 -1.368 1.00 97.94 85 ALA A N 1
ATOM 649 C CA . ALA A 1 85 ? -12.728 -5.600 0.046 1.00 97.94 85 ALA A CA 1
ATOM 650 C C . ALA A 1 85 ? -13.406 -4.242 0.315 1.00 97.94 85 ALA A C 1
ATOM 652 O O . ALA A 1 85 ? -13.553 -3.888 1.476 1.00 97.94 85 ALA A O 1
ATOM 653 N N . GLY A 1 86 ? -13.856 -3.521 -0.720 1.00 97.25 86 GLY A N 1
ATOM 654 C CA . GLY A 1 86 ? -14.558 -2.241 -0.581 1.00 97.25 86 GLY A CA 1
ATOM 655 C C . GLY A 1 86 ? -13.659 -1.002 -0.628 1.00 97.25 86 GLY A C 1
ATOM 656 O O . GLY A 1 86 ? -14.119 0.083 -0.290 1.00 97.25 86 GLY A O 1
ATOM 657 N N . PHE A 1 87 ? -12.397 -1.134 -1.048 1.00 96.88 87 PHE A N 1
ATOM 658 C CA . PHE A 1 87 ? -11.528 0.026 -1.265 1.00 96.88 87 PHE A CA 1
ATOM 659 C C . PHE A 1 87 ? -12.018 0.848 -2.465 1.00 96.88 87 PHE A C 1
ATOM 661 O O . PHE A 1 87 ? -12.337 0.286 -3.514 1.00 96.88 87 PHE A O 1
ATOM 668 N N . GLU A 1 88 ? -12.0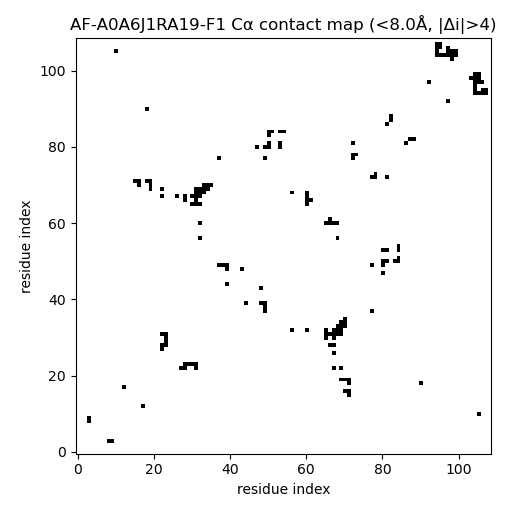01 2.175 -2.335 1.00 95.00 88 GLU A N 1
ATOM 669 C CA . GLU A 1 88 ? -12.167 3.090 -3.468 1.00 95.00 88 GLU A CA 1
ATOM 670 C C . GLU A 1 88 ? -10.836 3.313 -4.209 1.00 95.00 88 GLU A C 1
ATOM 672 O O . GLU A 1 88 ? -9.768 3.391 -3.593 1.00 95.00 88 GLU A O 1
ATOM 677 N N . GLU A 1 89 ? -10.883 3.435 -5.540 1.00 94.94 89 GLU A N 1
ATOM 678 C CA . GLU A 1 89 ? -9.728 3.897 -6.317 1.00 94.94 89 GLU A CA 1
ATOM 679 C C . GLU A 1 89 ? -9.628 5.419 -6.190 1.00 94.94 89 GLU A C 1
ATOM 681 O O . GLU A 1 89 ? -10.408 6.160 -6.783 1.00 94.94 89 GLU A O 1
ATOM 686 N N . PHE A 1 90 ? -8.667 5.883 -5.394 1.00 90.50 90 PHE A N 1
ATOM 687 C CA . PHE A 1 90 ? -8.443 7.314 -5.192 1.00 90.50 90 PHE A CA 1
ATOM 688 C C . PHE A 1 90 ? -7.558 7.937 -6.280 1.00 90.50 90 PHE A C 1
ATOM 690 O O . PHE A 1 90 ? -7.782 9.063 -6.721 1.00 90.50 90 PHE A O 1
ATOM 697 N N . SER A 1 91 ? -6.522 7.217 -6.703 1.00 93.00 91 SER A N 1
ATOM 698 C CA . SER A 1 91 ? -5.603 7.661 -7.742 1.00 93.00 91 SER A CA 1
ATOM 699 C C . SER A 1 91 ? -5.052 6.467 -8.507 1.00 93.00 91 SER A C 1
ATOM 701 O O . SER A 1 91 ? -4.946 5.355 -7.986 1.00 93.00 91 SER A O 1
ATOM 703 N N . LYS A 1 92 ? -4.682 6.717 -9.761 1.00 94.56 92 LYS A N 1
ATOM 704 C CA . LYS A 1 92 ? -4.098 5.727 -10.658 1.00 94.56 92 LYS A CA 1
ATOM 705 C C . LYS A 1 92 ? -2.958 6.364 -11.432 1.00 94.56 92 LYS A C 1
ATOM 707 O O . LYS A 1 92 ? -3.080 7.488 -11.915 1.00 94.56 92 LYS A O 1
ATOM 712 N N . LYS A 1 93 ? -1.855 5.633 -11.567 1.00 94.56 93 LYS A N 1
ATOM 713 C CA . LYS A 1 93 ? -0.711 6.033 -12.386 1.00 94.56 93 LYS A CA 1
ATOM 714 C C . LYS A 1 9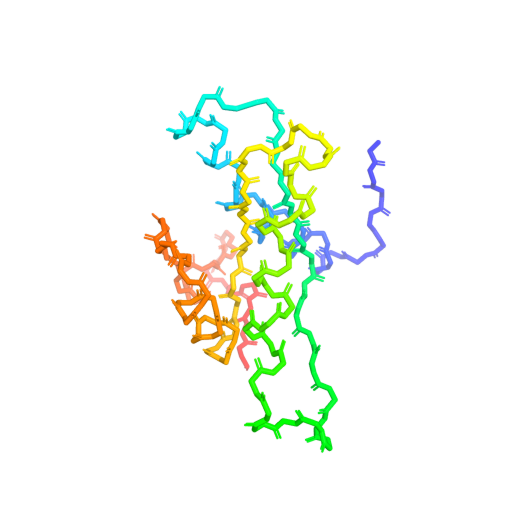3 ? -0.137 4.810 -13.081 1.00 94.56 93 LYS A C 1
ATOM 716 O O . LYS A 1 93 ? 0.008 3.768 -12.441 1.00 94.56 93 LYS A O 1
ATOM 721 N N . ASN A 1 94 ? 0.165 4.920 -14.372 1.00 94.56 94 ASN A N 1
ATOM 722 C CA . ASN A 1 94 ? 0.797 3.822 -15.094 1.00 94.56 94 ASN A CA 1
ATOM 723 C C . ASN A 1 94 ? 2.300 3.816 -14.804 1.00 94.56 94 ASN A C 1
ATOM 725 O O . ASN A 1 94 ? 2.905 4.866 -14.581 1.00 94.56 94 ASN A O 1
ATOM 729 N N . PHE A 1 95 ? 2.920 2.635 -14.833 1.00 94.50 95 PHE A N 1
ATOM 730 C CA . PHE A 1 95 ? 4.370 2.515 -14.648 1.00 94.50 95 PHE A CA 1
ATOM 731 C C . PHE A 1 95 ? 5.168 3.236 -15.740 1.00 94.50 95 PHE A C 1
ATOM 733 O O . PHE A 1 95 ? 6.202 3.824 -15.441 1.00 94.50 95 PHE A O 1
ATOM 740 N N . THR A 1 96 ? 4.634 3.291 -16.961 1.00 95.44 96 THR A N 1
ATOM 741 C CA . THR A 1 96 ? 5.206 4.033 -18.097 1.00 95.44 96 THR A CA 1
ATOM 742 C C . THR A 1 96 ? 5.283 5.542 -17.852 1.00 95.44 96 THR A C 1
ATOM 744 O O . THR A 1 96 ? 6.114 6.223 -18.439 1.00 95.44 96 THR A O 1
ATOM 747 N N . ASP A 1 97 ? 4.452 6.077 -16.949 1.00 94.88 97 ASP A N 1
ATOM 748 C CA . ASP A 1 97 ? 4.443 7.500 -16.582 1.00 94.88 97 ASP A CA 1
ATOM 749 C C . ASP A 1 97 ? 5.424 7.806 -15.429 1.00 94.88 97 ASP A C 1
ATOM 751 O O . ASP A 1 97 ? 5.530 8.942 -14.953 1.00 94.88 97 ASP A O 1
ATOM 755 N N . LEU A 1 98 ? 6.101 6.779 -14.905 1.00 94.81 98 LEU A N 1
ATOM 756 C CA . LEU A 1 98 ? 7.078 6.871 -13.824 1.00 94.81 98 LEU A CA 1
ATOM 757 C C . LEU A 1 98 ? 8.482 6.785 -14.415 1.00 94.81 98 LEU A C 1
ATOM 759 O O . LEU A 1 98 ? 9.127 5.739 -14.363 1.00 94.81 98 LEU A O 1
ATOM 763 N N . VAL A 1 99 ? 8.950 7.908 -14.955 1.00 96.06 99 VAL A N 1
ATOM 764 C CA . VAL A 1 99 ? 10.254 8.029 -15.619 1.00 96.06 99 VAL A CA 1
ATOM 765 C C . VAL A 1 99 ? 11.225 8.927 -14.854 1.00 96.06 99 VAL A C 1
ATOM 767 O O . VAL A 1 99 ? 10.823 9.818 -14.100 1.00 96.06 99 VAL A O 1
ATOM 770 N N . ASP A 1 100 ? 12.519 8.700 -15.061 1.00 94.56 100 ASP A N 1
ATOM 771 C CA . ASP A 1 100 ? 13.579 9.594 -14.618 1.00 94.56 100 ASP A CA 1
ATOM 772 C C . ASP A 1 100 ? 13.665 10.866 -15.479 1.00 94.56 100 ASP A C 1
ATOM 774 O O . ASP A 1 100 ? 12.940 11.054 -16.458 1.00 94.56 100 ASP A O 1
ATOM 778 N N . LYS A 1 101 ? 14.587 11.764 -15.115 1.00 94.31 101 LYS A N 1
ATOM 779 C CA . LYS A 1 101 ? 14.819 13.035 -15.824 1.00 94.31 101 LYS A CA 1
ATOM 780 C C . LYS A 1 101 ? 15.196 12.883 -17.306 1.00 94.31 101 LYS A C 1
ATOM 782 O O . LYS A 1 101 ? 15.135 13.863 -18.037 1.00 94.31 101 LYS A O 1
ATOM 787 N N . ASN A 1 102 ? 15.620 11.693 -17.727 1.00 96.12 102 ASN A N 1
ATOM 788 C CA . ASN A 1 102 ? 16.003 11.380 -19.099 1.00 96.12 102 ASN A CA 1
ATOM 789 C C . ASN A 1 102 ? 14.904 10.593 -19.837 1.00 96.12 102 ASN A C 1
ATOM 791 O O . ASN A 1 102 ? 15.137 10.134 -20.953 1.00 96.12 102 ASN A O 1
ATOM 795 N N . GLY A 1 103 ? 13.729 10.402 -19.226 1.00 95.12 103 GLY A N 1
ATOM 796 C CA . GLY A 1 103 ? 12.620 9.647 -19.809 1.00 95.12 103 GLY A CA 1
ATOM 797 C C . GLY A 1 103 ? 12.734 8.129 -19.652 1.00 95.12 103 GLY A C 1
ATOM 798 O O . GLY A 1 103 ? 11.955 7.403 -20.261 1.00 95.12 103 GLY A O 1
ATOM 799 N N . LYS A 1 104 ? 13.675 7.617 -18.848 1.00 95.00 104 LYS A N 1
ATOM 800 C CA . LYS A 1 104 ? 13.800 6.175 -18.603 1.00 95.00 104 LYS A CA 1
ATOM 801 C C . LYS A 1 104 ? 12.842 5.732 -17.502 1.00 95.00 104 LYS A C 1
ATOM 803 O O . LYS A 1 104 ? 12.871 6.286 -16.408 1.00 95.00 104 LYS A O 1
ATOM 808 N N . GLU A 1 105 ? 12.055 4.692 -17.752 1.00 95.94 105 GLU A N 1
ATOM 809 C CA . GLU A 1 105 ? 11.137 4.122 -16.759 1.00 95.94 105 GLU A CA 1
ATOM 810 C C . GLU A 1 105 ? 11.863 3.626 -15.496 1.00 95.94 105 GLU A C 1
ATOM 812 O O . GLU A 1 105 ? 12.886 2.937 -15.565 1.00 95.94 105 GLU A O 1
ATOM 817 N N . TYR A 1 106 ? 11.298 3.939 -14.327 1.00 95.25 106 TYR A N 1
ATOM 818 C CA . TYR A 1 106 ? 11.754 3.414 -13.039 1.00 95.25 106 TYR A CA 1
ATOM 819 C C . TYR A 1 106 ? 11.358 1.947 -12.830 1.00 95.25 106 TYR A C 1
ATOM 821 O O . TYR A 1 106 ? 12.066 1.219 -12.131 1.00 95.25 106 TYR A O 1
ATOM 829 N N . PHE A 1 107 ? 10.248 1.516 -13.437 1.00 93.69 107 PHE A N 1
ATOM 830 C CA . PHE A 1 107 ? 9.660 0.187 -13.259 1.00 93.69 107 PHE A CA 1
ATOM 831 C C . PHE A 1 107 ? 9.350 -0.479 -14.612 1.00 93.69 107 PHE A C 1
ATOM 833 O O . PHE A 1 107 ? 8.177 -0.682 -14.928 1.00 93.69 107 PHE A O 1
ATOM 840 N N . PRO A 1 108 ? 10.379 -0.813 -15.413 1.00 87.44 108 PRO A N 1
ATOM 841 C CA . PRO A 1 108 ? 10.182 -1.612 -16.616 1.00 87.44 108 PRO A CA 1
ATOM 842 C C . PRO A 1 108 ? 9.753 -3.026 -16.194 1.00 87.44 108 PRO A C 1
ATOM 844 O O . PRO A 1 108 ? 10.431 -3.651 -15.371 1.00 87.44 108 PRO A O 1
ATOM 847 N N . GLY A 1 109 ? 8.590 -3.466 -16.682 1.00 75.50 109 GLY A N 1
ATOM 848 C CA . GLY A 1 109 ? 7.993 -4.775 -16.378 1.00 75.50 109 GLY A CA 1
ATOM 849 C C . GLY A 1 109 ? 8.791 -5.966 -16.888 1.00 75.50 109 GLY A C 1
ATOM 850 O O . GLY A 1 109 ? 9.590 -5.794 -17.836 1.00 75.50 109 GLY A O 1
#

Sequence (109 aa):
LLQYKSEKCKITFDIIPSATKAVYERYGVDKYLYAIGLSVDPDYRGYGLGKDILKIRDLIGPMYGVSATSTAFTSIMAQKSAAGAGFEEFSKKNFTDLVDKNGKEYFPG

pLDDT: mean 94.3, std 5.02, range [58.31, 98.25]

Radius of gyration: 15.54 Å; Cα contacts (8 Å, |Δi|>4): 92; chains: 1; bounding box: 36×39×38 Å